Protein AF-A0A4Z1CQ62-F1 (afdb_monomer)

Structure (mmCIF, N/CA/C/O backbone):
data_AF-A0A4Z1CQ62-F1
#
_entry.id   AF-A0A4Z1CQ62-F1
#
loop_
_atom_site.group_PDB
_atom_site.id
_atom_site.type_symbol
_atom_site.label_atom_id
_atom_site.label_alt_id
_atom_site.label_comp_id
_atom_site.label_asym_id
_atom_site.label_entity_id
_atom_site.label_seq_id
_atom_site.pdbx_PDB_ins_code
_atom_site.Cartn_x
_atom_site.Cartn_y
_atom_site.Cartn_z
_atom_site.occupancy
_atom_site.B_iso_or_equiv
_atom_site.auth_seq_id
_atom_site.auth_comp_id
_atom_site.auth_asym_id
_atom_site.auth_atom_id
_atom_site.pdbx_PDB_model_num
ATOM 1 N N . ARG A 1 1 ? 8.661 -6.265 -3.589 1.00 64.25 1 ARG A N 1
ATOM 2 C CA . ARG A 1 1 ? 8.629 -7.494 -4.417 1.00 64.25 1 ARG A CA 1
ATOM 3 C C . ARG A 1 1 ? 9.506 -8.509 -3.714 1.00 64.25 1 ARG A C 1
ATOM 5 O O . ARG A 1 1 ? 10.712 -8.481 -3.877 1.00 64.25 1 ARG A O 1
ATOM 12 N N . LEU A 1 2 ? 8.888 -9.282 -2.829 1.00 74.31 2 LEU A N 1
ATOM 13 C CA . LEU A 1 2 ? 9.530 -10.291 -1.978 1.00 74.31 2 LEU A CA 1
ATOM 14 C C . LEU A 1 2 ? 8.769 -11.628 -2.098 1.00 74.31 2 LEU A C 1
ATOM 16 O O . LEU A 1 2 ? 8.770 -12.430 -1.178 1.00 74.31 2 LEU A O 1
ATOM 20 N N . GLY A 1 3 ? 8.040 -11.819 -3.208 1.00 76.56 3 GLY A N 1
ATOM 21 C CA . GLY A 1 3 ? 7.201 -12.996 -3.462 1.00 76.56 3 GLY A CA 1
ATOM 22 C C . GLY A 1 3 ? 5.731 -12.886 -3.038 1.00 76.56 3 GLY A C 1
ATOM 23 O O . GLY A 1 3 ? 4.942 -13.710 -3.471 1.00 76.56 3 GLY A O 1
ATOM 24 N N . ALA A 1 4 ? 5.335 -11.87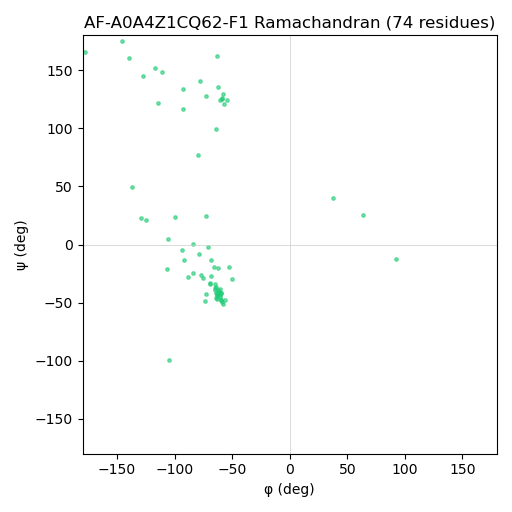5 -2.259 1.00 86.75 4 ALA A N 1
ATOM 25 C CA . ALA A 1 4 ? 3.954 -11.749 -1.783 1.00 86.75 4 ALA A CA 1
ATOM 26 C C . ALA A 1 4 ? 2.976 -11.197 -2.840 1.00 86.75 4 ALA A C 1
ATOM 28 O O . ALA A 1 4 ? 3.302 -10.240 -3.551 1.00 86.75 4 ALA A O 1
ATOM 29 N N . ASP A 1 5 ? 1.762 -11.751 -2.863 1.00 84.19 5 ASP A N 1
ATOM 30 C CA . ASP A 1 5 ? 0.627 -11.248 -3.651 1.00 84.19 5 ASP A CA 1
ATOM 31 C C . ASP A 1 5 ? -0.205 -10.202 -2.891 1.00 84.19 5 ASP A C 1
ATOM 33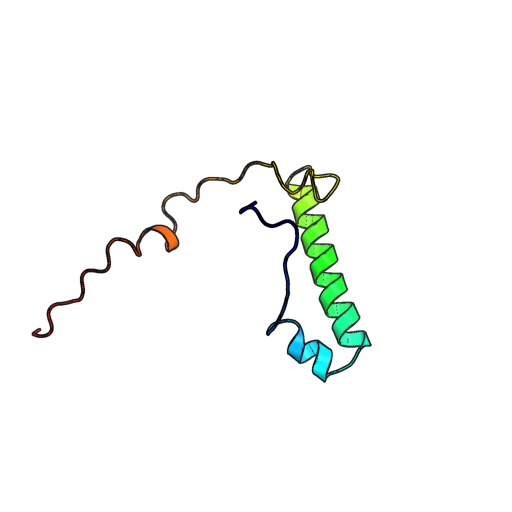 O O . ASP A 1 5 ? -0.795 -9.315 -3.504 1.00 84.19 5 ASP A O 1
ATOM 37 N N . LEU A 1 6 ? -0.216 -10.274 -1.555 1.00 85.44 6 LEU A N 1
ATOM 38 C CA . LEU A 1 6 ? -0.931 -9.361 -0.660 1.00 85.44 6 LEU A CA 1
ATOM 39 C C . LEU A 1 6 ? -0.087 -9.025 0.576 1.00 85.44 6 LEU A C 1
ATOM 41 O O . LEU A 1 6 ? 0.838 -9.752 0.936 1.00 85.44 6 LEU A O 1
ATOM 45 N N . ALA A 1 7 ? -0.441 -7.928 1.244 1.00 88.62 7 ALA A N 1
ATOM 46 C CA . ALA A 1 7 ? 0.121 -7.529 2.530 1.00 88.62 7 ALA A CA 1
ATOM 47 C C . ALA A 1 7 ? -1.009 -7.272 3.536 1.00 88.62 7 ALA A C 1
ATOM 49 O O . ALA A 1 7 ? -2.072 -6.779 3.164 1.00 88.62 7 ALA A O 1
ATOM 50 N N . GLY A 1 8 ? -0.772 -7.603 4.806 1.00 87.94 8 GLY A N 1
ATOM 51 C CA . GLY A 1 8 ? -1.712 -7.364 5.901 1.00 87.94 8 GLY A CA 1
ATOM 52 C C . GLY A 1 8 ? -1.208 -6.295 6.867 1.00 87.94 8 GLY A C 1
ATOM 53 O O . GLY A 1 8 ? -0.003 -6.171 7.092 1.00 87.94 8 GLY A O 1
ATOM 54 N N . GLN A 1 9 ? -2.131 -5.546 7.472 1.00 89.50 9 GLN A N 1
ATOM 55 C CA . GLN A 1 9 ? -1.839 -4.624 8.569 1.00 89.50 9 GLN A CA 1
ATOM 56 C C . GLN A 1 9 ? -2.516 -5.111 9.849 1.00 89.50 9 GLN A C 1
ATOM 58 O O . GLN A 1 9 ? -3.733 -5.258 9.893 1.00 89.50 9 GLN A O 1
ATOM 63 N N . ALA A 1 10 ? -1.714 -5.349 10.889 1.00 89.12 10 ALA A N 1
ATOM 64 C CA . ALA A 1 10 ? -2.195 -5.752 12.208 1.00 89.12 10 ALA A CA 1
ATOM 65 C C . ALA A 1 10 ? -2.118 -4.572 13.189 1.00 89.12 10 ALA A C 1
ATOM 67 O O . ALA A 1 10 ? -2.950 -3.669 13.142 1.00 89.12 10 ALA A O 1
ATOM 68 N N . ALA A 1 11 ? -1.078 -4.520 14.027 1.00 92.50 11 ALA A N 1
ATOM 69 C CA . ALA A 1 11 ? -0.938 -3.548 15.117 1.00 92.50 11 ALA A CA 1
ATOM 70 C C . ALA A 1 11 ? -1.159 -2.079 14.706 1.00 92.50 11 ALA A C 1
ATOM 72 O O . ALA A 1 11 ? -1.633 -1.285 15.510 1.00 92.50 11 ALA A O 1
ATOM 73 N N . ARG A 1 12 ? -0.854 -1.711 13.455 1.00 88.81 12 ARG A N 1
ATOM 74 C CA . ARG A 1 12 ? -1.010 -0.336 12.962 1.00 88.81 12 ARG A CA 1
ATOM 75 C C . ARG A 1 12 ? -2.462 0.066 12.673 1.00 88.81 12 ARG A C 1
ATOM 77 O O . ARG A 1 12 ? -2.779 1.240 12.819 1.00 88.81 12 ARG A O 1
ATOM 84 N N . ALA A 1 13 ? -3.319 -0.887 12.309 1.00 92.56 13 ALA A N 1
ATOM 85 C CA . ALA A 1 13 ? -4.736 -0.640 12.045 1.00 92.56 13 ALA A CA 1
ATOM 86 C C . ALA A 1 13 ? -5.580 -0.646 13.333 1.00 92.56 13 ALA A C 1
ATOM 88 O O . ALA A 1 13 ? -6.636 -0.018 13.390 1.00 92.56 13 ALA A O 1
ATOM 89 N N . LEU A 1 14 ? -5.101 -1.330 14.381 1.00 95.38 14 LEU A N 1
ATOM 90 C CA . LEU A 1 14 ? -5.852 -1.558 15.615 1.00 95.38 14 LEU A CA 1
ATOM 91 C C . LEU A 1 14 ? -6.275 -0.271 16.355 1.00 95.38 14 LEU A C 1
ATOM 93 O O . LEU A 1 14 ? -7.421 -0.230 16.791 1.00 95.38 14 LEU A O 1
ATOM 97 N N . PRO A 1 15 ? -5.443 0.785 16.496 1.00 96.62 15 PRO A N 1
ATOM 98 C CA . PRO A 1 15 ? -5.881 2.027 17.137 1.00 96.62 15 PRO A CA 1
ATOM 99 C C . PRO A 1 15 ? -7.075 2.668 16.421 1.00 96.62 15 PRO A C 1
ATOM 101 O O . PRO A 1 15 ? -8.097 2.912 17.046 1.00 96.62 15 PRO A O 1
ATOM 104 N N . ALA A 1 16 ? -6.997 2.821 15.095 1.00 96.81 16 ALA A N 1
ATOM 105 C CA . ALA A 1 16 ? -8.087 3.392 14.304 1.00 96.81 16 ALA A CA 1
ATOM 106 C C . ALA A 1 16 ? -9.363 2.535 14.378 1.00 96.81 16 ALA A C 1
ATOM 108 O O . ALA A 1 16 ? -10.458 3.074 14.495 1.00 96.81 16 ALA A O 1
ATOM 109 N N . ALA A 1 17 ? -9.222 1.205 14.370 1.00 96.19 17 ALA A N 1
ATOM 110 C CA . ALA A 1 17 ? -10.345 0.280 14.523 1.00 96.19 17 ALA A CA 1
ATOM 111 C C . ALA A 1 17 ? -11.020 0.367 15.901 1.00 96.19 17 ALA A C 1
ATOM 113 O O . ALA A 1 17 ? -12.231 0.181 15.996 1.00 96.19 17 ALA A O 1
ATOM 114 N N . ARG A 1 18 ? -10.250 0.638 16.965 1.00 97.56 18 ARG A N 1
ATOM 115 C CA . ARG A 1 18 ? -10.793 0.860 18.313 1.00 97.56 18 ARG A CA 1
ATOM 116 C C . ARG A 1 18 ? -11.565 2.170 18.412 1.00 97.56 18 ARG A C 1
ATOM 118 O O . ARG A 1 18 ? -12.527 2.223 19.171 1.00 97.56 18 ARG A O 1
ATOM 125 N N . ASP A 1 19 ? -11.143 3.189 17.668 1.00 98.00 19 ASP A N 1
ATOM 126 C CA . ASP A 1 19 ? -11.786 4.500 17.681 1.00 98.00 19 ASP A CA 1
ATOM 127 C C . ASP A 1 19 ? -13.133 4.482 16.941 1.00 98.00 19 ASP A C 1
ATOM 129 O O . ASP A 1 19 ? -14.116 5.007 17.455 1.00 98.00 19 ASP A O 1
ATOM 133 N N . SER A 1 20 ? -13.193 3.921 15.723 1.00 98.31 20 SER A N 1
ATOM 134 C CA . SER A 1 20 ? -14.439 3.746 14.947 1.00 98.31 20 SER A CA 1
ATOM 135 C C . SER A 1 20 ? -14.211 3.018 13.614 1.00 98.31 20 SER A C 1
ATOM 137 O O . SER A 1 20 ? -13.091 2.947 13.099 1.00 98.31 20 SER A O 1
ATOM 139 N N . ALA A 1 21 ? -15.296 2.554 12.985 1.00 98.12 21 ALA A N 1
ATOM 140 C CA . ALA A 1 21 ? -15.250 2.046 11.614 1.00 98.12 21 ALA A CA 1
ATOM 141 C C . ALA A 1 21 ? -14.800 3.133 10.619 1.00 98.12 21 ALA A C 1
ATOM 143 O O . ALA A 1 21 ? -13.974 2.873 9.746 1.00 98.12 21 ALA A O 1
ATOM 144 N N . GLU A 1 22 ? -15.271 4.371 10.777 1.00 98.50 22 GLU A N 1
ATOM 145 C CA . GLU A 1 22 ? -14.908 5.500 9.918 1.00 98.50 22 GLU A CA 1
ATOM 146 C C . GLU A 1 22 ? -13.423 5.854 10.051 1.00 98.50 22 GLU A C 1
ATOM 148 O O . GLU A 1 22 ? -12.768 6.168 9.055 1.00 98.50 22 G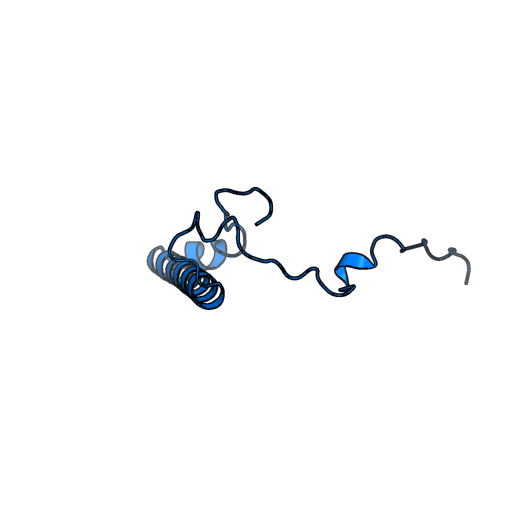LU A O 1
ATOM 153 N N . ALA A 1 23 ? -12.868 5.792 11.267 1.00 98.19 23 ALA A N 1
ATOM 154 C CA . ALA A 1 23 ? -11.437 5.977 11.487 1.00 98.19 23 ALA A CA 1
ATOM 155 C C . ALA A 1 23 ? -10.614 4.876 10.809 1.00 98.19 23 ALA A C 1
ATOM 157 O O . ALA A 1 23 ? -9.611 5.184 10.160 1.00 98.19 23 ALA A O 1
ATOM 158 N N . LEU A 1 24 ? -11.056 3.617 10.882 1.00 97.44 24 LEU A N 1
ATOM 159 C CA . LEU A 1 24 ? -10.409 2.514 10.172 1.00 97.44 24 LEU A CA 1
ATOM 160 C C . LEU A 1 24 ? -10.468 2.691 8.647 1.00 97.44 24 LEU A C 1
ATOM 162 O O . LEU A 1 24 ? -9.457 2.499 7.973 1.00 97.44 24 LEU A O 1
ATOM 166 N N . VAL A 1 25 ? -11.612 3.107 8.096 1.00 98.06 25 VAL A N 1
ATOM 167 C CA . VAL A 1 25 ? -11.755 3.391 6.657 1.00 98.06 25 VAL A CA 1
ATOM 168 C C . VAL A 1 25 ? -10.802 4.501 6.220 1.00 98.06 25 VAL A C 1
ATOM 170 O O . VAL A 1 25 ? -10.136 4.351 5.194 1.00 98.06 25 VAL A O 1
ATOM 173 N N . ARG A 1 26 ? -10.680 5.587 6.997 1.00 98.25 26 ARG A N 1
ATOM 174 C CA . ARG A 1 26 ? -9.699 6.650 6.716 1.00 98.25 26 ARG A CA 1
ATOM 175 C C . ARG A 1 26 ? -8.273 6.106 6.728 1.00 98.25 26 ARG A C 1
ATOM 177 O O . ARG A 1 26 ? -7.549 6.304 5.759 1.00 98.25 26 ARG A O 1
ATOM 184 N N . HIS A 1 27 ? -7.909 5.336 7.755 1.00 96.56 27 HIS A N 1
ATOM 185 C CA . HIS A 1 27 ? -6.585 4.721 7.853 1.00 96.56 27 HIS A CA 1
ATOM 186 C C . HIS A 1 27 ? -6.245 3.847 6.636 1.00 96.56 27 HIS A C 1
ATOM 188 O O . HIS A 1 27 ? -5.167 3.973 6.058 1.00 96.56 27 HIS A O 1
ATOM 194 N N . LEU A 1 28 ? -7.165 2.976 6.215 1.00 96.44 28 LEU A N 1
ATOM 195 C CA . LEU A 1 28 ? -6.952 2.113 5.052 1.00 96.44 28 LEU A CA 1
ATOM 196 C C . LEU A 1 28 ? -6.926 2.911 3.741 1.00 96.44 28 LEU A C 1
ATOM 198 O O 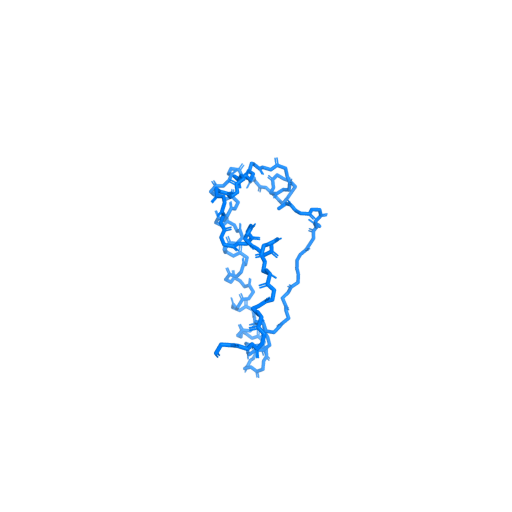. LEU A 1 28 ? -6.157 2.584 2.839 1.00 96.44 28 LEU A O 1
ATOM 202 N N . SER A 1 29 ? -7.714 3.982 3.640 1.00 97.81 29 SER A N 1
ATOM 203 C CA . SER A 1 29 ? -7.711 4.874 2.472 1.00 97.81 29 SER A CA 1
ATOM 204 C C . SER A 1 29 ? -6.374 5.602 2.307 1.00 97.81 29 SER A C 1
ATOM 206 O O . SER A 1 29 ? -5.881 5.736 1.182 1.00 97.81 29 SER A O 1
ATOM 208 N N . ASP A 1 30 ? -5.742 6.003 3.412 1.00 97.56 30 ASP A N 1
ATOM 209 C CA . ASP A 1 30 ? -4.397 6.582 3.397 1.00 97.56 30 ASP A CA 1
ATOM 210 C C . ASP A 1 30 ? -3.371 5.566 2.885 1.00 97.56 30 ASP A C 1
ATOM 212 O O . ASP A 1 30 ? -2.557 5.881 2.017 1.00 97.56 30 ASP A O 1
ATOM 216 N N . VAL A 1 31 ? -3.456 4.316 3.346 1.00 96.44 31 VAL A N 1
ATOM 217 C CA . VAL A 1 31 ? -2.570 3.225 2.907 1.00 96.44 31 VAL A CA 1
ATOM 218 C C . VAL A 1 31 ? -2.749 2.931 1.416 1.00 96.44 31 VAL A C 1
ATOM 220 O O . VAL A 1 31 ? -1.765 2.784 0.689 1.00 96.44 31 VAL A O 1
ATOM 223 N N . VAL A 1 32 ? -3.991 2.908 0.923 1.00 96.75 32 VAL A N 1
ATOM 224 C CA . VAL A 1 32 ? -4.282 2.767 -0.513 1.00 96.75 32 VAL A CA 1
ATOM 225 C C . VAL A 1 32 ? -3.697 3.939 -1.304 1.00 96.75 32 VAL A C 1
ATOM 227 O O . VAL A 1 32 ? -3.113 3.735 -2.368 1.00 96.75 32 VAL A O 1
ATOM 230 N N . THR A 1 33 ? -3.798 5.163 -0.788 1.00 98.38 33 THR A N 1
ATOM 231 C CA . THR A 1 33 ? -3.215 6.350 -1.429 1.00 98.38 33 THR A CA 1
ATOM 232 C C . THR A 1 33 ? -1.693 6.255 -1.493 1.00 98.38 33 THR A C 1
ATOM 234 O O . THR A 1 33 ? -1.109 6.458 -2.557 1.00 98.38 33 THR A O 1
ATOM 237 N N . GLN A 1 34 ? -1.042 5.863 -0.398 1.00 97.25 34 GLN A N 1
ATOM 238 C CA . GLN A 1 34 ? 0.405 5.638 -0.348 1.00 97.25 34 GLN A CA 1
ATOM 239 C C . GLN A 1 34 ? 0.851 4.554 -1.337 1.00 97.25 34 GLN A C 1
ATOM 241 O O . GLN A 1 34 ? 1.847 4.731 -2.041 1.00 97.25 34 GLN A O 1
ATOM 246 N N . LEU A 1 35 ? 0.091 3.461 -1.451 1.00 96.44 35 LEU A N 1
ATOM 247 C CA . LEU A 1 35 ? 0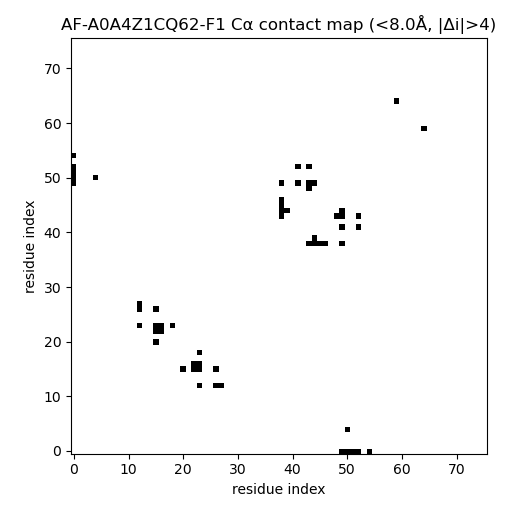.345 2.410 -2.434 1.00 96.44 35 LEU A CA 1
ATOM 248 C C . LEU A 1 35 ? 0.263 2.950 -3.868 1.00 96.44 35 LEU A C 1
ATOM 250 O O . LEU A 1 35 ? 1.156 2.688 -4.672 1.00 96.44 35 LEU A O 1
ATOM 254 N N . ARG A 1 36 ? -0.756 3.758 -4.182 1.00 97.62 36 ARG A N 1
ATOM 255 C CA . ARG A 1 36 ? -0.905 4.403 -5.499 1.00 97.62 36 ARG A CA 1
ATOM 256 C C . ARG A 1 36 ? 0.229 5.383 -5.800 1.00 97.62 36 ARG A C 1
ATOM 258 O O . ARG A 1 36 ? 0.688 5.437 -6.936 1.00 97.62 36 ARG A O 1
ATOM 265 N N . ILE A 1 37 ? 0.723 6.114 -4.800 1.00 98.19 37 ILE A N 1
ATOM 266 C CA . ILE A 1 37 ? 1.907 6.972 -4.951 1.00 98.19 37 ILE A CA 1
ATOM 267 C C . ILE A 1 37 ? 3.136 6.121 -5.291 1.00 98.19 37 ILE A C 1
ATOM 269 O O . ILE A 1 37 ? 3.847 6.427 -6.243 1.00 98.19 37 ILE A O 1
ATOM 273 N N . ALA A 1 38 ? 3.368 5.012 -4.583 1.00 96.31 38 ALA A N 1
ATOM 274 C CA . ALA A 1 38 ? 4.473 4.105 -4.899 1.00 96.31 38 ALA A CA 1
ATOM 275 C C . ALA A 1 38 ? 4.352 3.512 -6.316 1.00 96.31 38 ALA A C 1
ATOM 277 O O . ALA A 1 38 ? 5.347 3.383 -7.032 1.00 96.31 38 ALA A O 1
ATOM 278 N N . MET A 1 39 ? 3.132 3.186 -6.745 1.00 96.62 39 MET A N 1
ATOM 279 C CA . MET A 1 39 ? 2.838 2.753 -8.112 1.00 96.62 39 MET A CA 1
ATOM 280 C C . MET A 1 39 ? 3.209 3.821 -9.138 1.00 96.62 39 MET A C 1
ATOM 282 O O . MET A 1 39 ? 3.945 3.521 -10.075 1.00 96.62 39 MET A O 1
ATOM 286 N N . PHE A 1 40 ? 2.802 5.070 -8.914 1.00 98.00 40 PHE A N 1
ATOM 287 C CA . PHE A 1 40 ? 3.176 6.199 -9.762 1.00 98.00 40 PHE A CA 1
ATOM 288 C C . PHE A 1 40 ? 4.698 6.377 -9.844 1.00 98.00 40 PHE A C 1
ATOM 290 O O . PHE A 1 40 ? 5.259 6.368 -10.938 1.00 98.00 40 PHE A O 1
ATOM 297 N N . CYS A 1 41 ? 5.385 6.432 -8.700 1.00 97.25 41 CYS A N 1
ATOM 298 C CA . CYS A 1 41 ? 6.838 6.617 -8.640 1.00 97.25 41 CYS A CA 1
ATOM 299 C C . CYS A 1 41 ? 7.636 5.479 -9.299 1.00 97.25 41 CYS A C 1
ATOM 301 O O . CYS A 1 41 ? 8.800 5.665 -9.639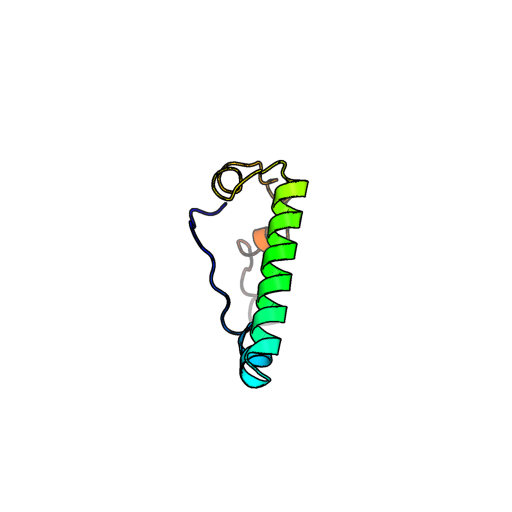 1.00 97.25 41 CYS A O 1
ATOM 303 N N . THR A 1 42 ? 7.033 4.300 -9.470 1.00 95.88 42 THR A N 1
ATOM 304 C CA . THR A 1 42 ? 7.670 3.134 -10.103 1.00 95.88 42 THR A CA 1
ATOM 305 C C . THR A 1 42 ? 7.157 2.855 -11.517 1.00 95.88 42 THR A C 1
ATOM 307 O O . THR A 1 42 ? 7.532 1.837 -12.097 1.00 95.88 42 THR A O 1
ATOM 310 N N . GLY A 1 43 ? 6.288 3.711 -12.070 1.00 97.00 43 GLY A N 1
ATOM 311 C CA . GLY A 1 43 ? 5.666 3.497 -13.382 1.00 97.00 43 GLY A CA 1
ATOM 312 C C . GLY A 1 43 ? 4.764 2.255 -13.449 1.00 97.00 43 GLY A C 1
ATOM 313 O O . GLY A 1 43 ? 4.588 1.671 -14.515 1.00 97.00 43 GLY A O 1
ATOM 314 N N . SER A 1 44 ? 4.217 1.810 -12.316 1.00 97.19 44 SER A N 1
ATOM 315 C CA . SER A 1 44 ? 3.371 0.617 -12.222 1.00 97.19 44 SER A CA 1
ATOM 316 C C . SER A 1 44 ? 1.893 0.997 -12.370 1.00 97.19 44 SER A C 1
ATOM 318 O O . SER A 1 44 ? 1.357 1.690 -11.514 1.00 97.19 44 SER A O 1
ATOM 320 N N . ALA A 1 45 ? 1.204 0.524 -13.412 1.00 97.25 45 ALA A N 1
ATOM 321 C CA . ALA A 1 45 ? -0.222 0.829 -13.617 1.00 97.25 45 ALA A CA 1
ATOM 322 C C . ALA A 1 45 ? -1.172 0.011 -12.715 1.00 97.25 45 ALA A C 1
ATOM 324 O O . ALA A 1 45 ? -2.270 0.456 -12.389 1.00 97.25 45 ALA A O 1
ATOM 325 N N . ASP A 1 46 ? -0.744 -1.177 -12.292 1.00 95.31 46 ASP A N 1
ATOM 326 C CA . ASP A 1 46 ? -1.515 -2.128 -11.487 1.00 95.31 46 ASP A CA 1
ATOM 327 C C . ASP A 1 46 ? -0.594 -2.886 -10.510 1.00 95.31 46 ASP A C 1
ATOM 329 O O . ASP A 1 46 ? 0.626 -2.708 -10.533 1.00 95.31 46 ASP A O 1
ATOM 333 N N . LEU A 1 47 ? -1.148 -3.728 -9.629 1.00 93.56 47 LEU A N 1
ATOM 334 C CA . LEU A 1 47 ? -0.353 -4.465 -8.637 1.00 93.56 47 LEU A CA 1
ATOM 335 C C . LEU A 1 47 ? 0.563 -5.538 -9.248 1.00 93.56 47 LEU A C 1
ATOM 337 O O . LEU A 1 47 ? 1.616 -5.834 -8.686 1.00 93.56 47 LEU A O 1
ATOM 341 N N . ALA A 1 48 ? 0.224 -6.098 -10.412 1.00 93.00 48 ALA A N 1
ATOM 342 C CA . ALA A 1 48 ? 1.084 -7.058 -11.103 1.00 93.00 48 ALA A CA 1
ATOM 343 C C . ALA A 1 48 ? 2.302 -6.347 -11.715 1.00 93.00 48 ALA A C 1
ATOM 345 O O . ALA A 1 48 ? 3.444 -6.801 -11.573 1.00 93.00 48 ALA A O 1
ATOM 346 N N . ALA A 1 49 ? 2.075 -5.186 -12.326 1.00 94.31 49 ALA A N 1
ATOM 347 C CA . ALA A 1 49 ? 3.084 -4.213 -12.694 1.00 94.31 49 ALA A CA 1
ATOM 348 C C . ALA A 1 49 ? 3.761 -3.602 -11.466 1.00 94.31 49 ALA A C 1
ATOM 350 O O . ALA A 1 49 ? 4.884 -3.148 -11.632 1.00 94.31 49 ALA A O 1
ATOM 351 N N . LEU A 1 50 ? 3.162 -3.665 -10.263 1.00 93.75 50 LEU A N 1
ATOM 352 C CA . LEU A 1 50 ? 3.784 -3.399 -8.959 1.00 93.75 50 LEU A CA 1
ATOM 353 C C . LEU A 1 50 ? 4.531 -4.635 -8.361 1.00 93.75 50 LEU A C 1
ATOM 355 O O . LEU A 1 50 ? 5.208 -4.509 -7.338 1.00 93.75 50 LEU A O 1
ATOM 359 N N . ARG A 1 51 ? 4.577 -5.806 -9.032 1.00 91.81 51 ARG A N 1
ATOM 360 C CA . ARG A 1 51 ? 5.277 -7.035 -8.555 1.00 91.81 51 ARG A CA 1
ATOM 361 C C . ARG A 1 51 ? 6.621 -7.481 -9.213 1.00 91.81 51 ARG A C 1
ATOM 363 O O . ARG A 1 51 ? 7.396 -8.178 -8.573 1.00 91.81 51 ARG A O 1
ATOM 370 N N . ARG A 1 52 ? 6.941 -7.056 -10.441 1.00 92.06 52 ARG A N 1
ATOM 371 C CA . ARG A 1 52 ? 8.214 -7.059 -11.272 1.00 92.06 52 ARG A CA 1
ATOM 372 C C . ARG A 1 52 ? 9.220 -5.821 -11.490 1.00 92.06 52 ARG A C 1
ATOM 374 O O . ARG A 1 52 ? 9.839 -5.754 -12.534 1.00 92.06 52 ARG A O 1
ATOM 381 N N . ALA A 1 53 ? 9.351 -4.778 -10.669 1.00 92.94 53 ALA A N 1
ATOM 382 C CA . ALA A 1 53 ? 9.900 -3.444 -10.988 1.00 92.94 53 ALA A CA 1
ATOM 383 C C . ALA A 1 53 ? 11.132 -3.268 -10.141 1.00 92.94 53 ALA A C 1
ATOM 385 O O . ALA A 1 53 ? 11.203 -3.874 -9.063 1.00 92.94 53 ALA A O 1
ATOM 386 N N . PRO A 1 54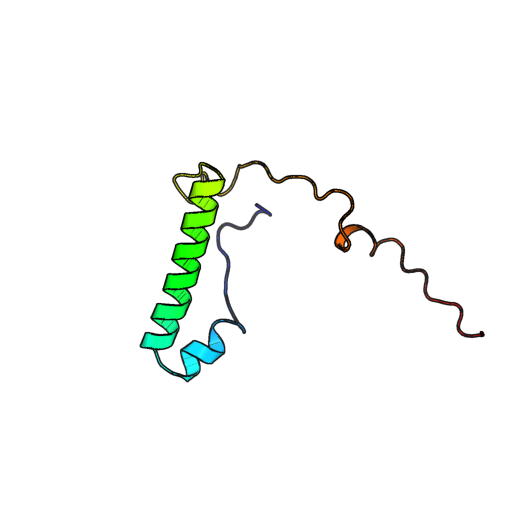 ? 12.081 -2.466 -10.630 1.00 89.88 54 PRO A N 1
ATOM 387 C CA . PRO A 1 54 ? 13.424 -2.495 -10.104 1.00 89.88 54 PRO A CA 1
ATOM 388 C C . PRO A 1 54 ? 13.430 -2.142 -8.621 1.00 89.88 54 PRO A C 1
ATOM 390 O O . PRO A 1 54 ? 12.925 -1.099 -8.210 1.00 89.88 54 PRO A O 1
ATOM 393 N N . LEU A 1 55 ? 13.998 -3.039 -7.820 1.00 87.25 55 LEU A N 1
ATOM 394 C CA . LEU A 1 55 ? 14.453 -2.697 -6.484 1.00 87.25 55 LEU A CA 1
ATOM 395 C C . LEU A 1 55 ? 15.919 -2.313 -6.614 1.00 87.25 55 LEU A C 1
ATOM 397 O O . LEU A 1 55 ? 16.690 -3.013 -7.270 1.00 87.25 55 LEU A O 1
ATOM 401 N N . LEU A 1 56 ? 16.299 -1.207 -5.989 1.00 85.12 56 LEU A N 1
ATOM 402 C CA . LEU A 1 56 ? 17.707 -0.894 -5.815 1.00 85.12 56 LEU A CA 1
ATOM 403 C C . LEU A 1 56 ? 18.248 -1.853 -4.754 1.00 85.12 56 LEU A C 1
ATOM 405 O O . LEU A 1 56 ? 17.662 -1.952 -3.673 1.00 85.12 56 LEU A O 1
ATOM 409 N N . SER A 1 57 ? 19.344 -2.557 -5.048 1.00 76.00 57 SER A N 1
ATOM 410 C CA . SER A 1 57 ? 20.098 -3.224 -3.986 1.00 76.00 57 SER A CA 1
ATOM 411 C C . SER A 1 57 ? 20.490 -2.148 -2.982 1.00 76.00 57 SER A C 1
ATOM 413 O O . SER A 1 57 ? 21.132 -1.172 -3.386 1.00 76.00 57 SER A O 1
ATOM 415 N N . PRO A 1 58 ? 20.077 -2.257 -1.708 1.00 66.81 58 PRO A N 1
ATOM 416 C CA . PRO A 1 58 ? 20.447 -1.251 -0.734 1.00 66.81 58 PRO A CA 1
ATOM 417 C C . PRO A 1 58 ? 21.981 -1.210 -0.679 1.00 66.81 58 PRO A C 1
ATOM 419 O O . PRO A 1 58 ? 22.594 -2.264 -0.496 1.00 66.81 58 PRO A O 1
ATOM 422 N N . PRO A 1 59 ? 22.623 -0.042 -0.863 1.00 56.97 59 PRO A N 1
ATOM 423 C CA . PRO A 1 59 ? 24.062 0.070 -0.680 1.00 56.97 59 PRO A CA 1
ATOM 424 C C . PRO A 1 59 ? 24.354 -0.203 0.793 1.00 56.97 59 PRO A C 1
ATOM 426 O O . PRO A 1 59 ? 24.089 0.662 1.618 1.00 56.97 59 PRO A O 1
ATOM 429 N N . GLY A 1 60 ? 24.786 -1.425 1.129 1.00 59.84 60 GLY A N 1
ATOM 430 C CA . GLY A 1 60 ? 25.268 -1.826 2.459 1.00 59.84 60 GLY A CA 1
ATOM 431 C C . GLY A 1 60 ? 24.522 -1.208 3.646 1.00 59.84 60 GLY A C 1
ATOM 432 O O . GLY A 1 60 ? 25.160 -0.774 4.602 1.00 59.84 60 GLY A O 1
ATOM 433 N N . GLY A 1 61 ? 23.190 -1.092 3.566 1.00 58.25 61 GLY A N 1
ATOM 434 C CA . GLY A 1 61 ? 22.396 -0.432 4.603 1.00 58.25 61 GLY A CA 1
ATOM 435 C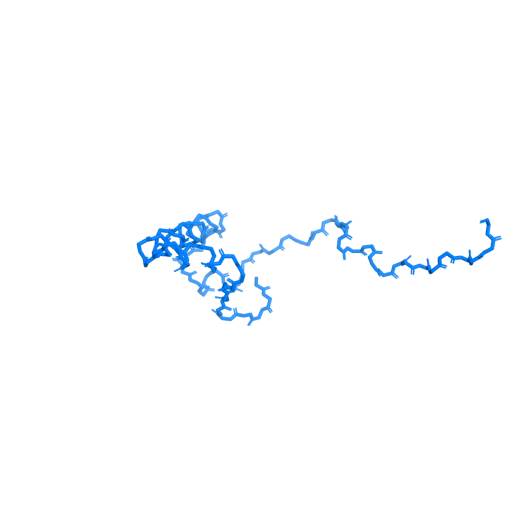 C . GLY A 1 61 ? 22.522 -1.185 5.924 1.00 58.25 61 GLY A C 1
ATOM 436 O O . GLY A 1 61 ? 22.900 -2.348 5.930 1.00 58.25 61 GLY A O 1
ATOM 437 N N . PHE A 1 62 ? 22.179 -0.565 7.048 1.00 58.66 62 PHE A N 1
ATOM 438 C CA . PHE A 1 62 ? 22.309 -1.155 8.393 1.00 58.66 62 PHE A CA 1
ATOM 439 C C . PHE A 1 62 ? 21.652 -2.547 8.566 1.00 58.66 62 PHE A C 1
ATOM 441 O O . PHE A 1 62 ? 22.048 -3.301 9.447 1.00 58.66 62 PHE A O 1
ATOM 448 N N . TRP A 1 63 ? 20.720 -2.941 7.687 1.00 60.34 63 TRP A N 1
ATOM 449 C CA . TRP A 1 63 ? 20.188 -4.311 7.584 1.00 60.34 63 TRP A CA 1
ATOM 450 C C . TRP A 1 63 ? 21.197 -5.363 7.071 1.00 60.34 63 TRP A C 1
ATOM 452 O O . TRP A 1 63 ? 20.931 -6.555 7.163 1.00 60.34 63 TRP A O 1
ATOM 462 N N . SER A 1 64 ? 22.335 -4.935 6.518 1.00 57.38 64 SER A N 1
ATOM 463 C CA . SER A 1 64 ? 23.413 -5.764 5.963 1.00 57.38 64 SER A CA 1
ATOM 464 C C . SER A 1 64 ? 24.513 -6.094 6.983 1.00 57.38 64 SER A C 1
ATOM 466 O O . SER A 1 64 ? 25.334 -6.962 6.702 1.00 57.38 64 SER A O 1
ATOM 468 N N . GLN A 1 65 ? 24.563 -5.420 8.143 1.00 53.72 65 GLN A N 1
ATOM 469 C CA . GLN A 1 65 ? 25.632 -5.588 9.149 1.00 53.72 65 GLN A CA 1
ATOM 470 C C . GLN A 1 65 ? 25.311 -6.613 10.251 1.00 53.72 65 GLN A C 1
ATOM 472 O O . GLN A 1 65 ? 26.182 -6.956 11.045 1.00 53.72 65 GLN A O 1
ATOM 477 N N . SER A 1 66 ? 24.103 -7.180 10.289 1.00 49.94 66 SER A N 1
ATOM 478 C CA . SER A 1 66 ? 23.732 -8.213 11.272 1.00 49.94 66 SER A CA 1
ATOM 479 C C . SER A 1 66 ? 24.407 -9.575 11.044 1.00 49.94 66 SER A C 1
ATOM 481 O O . SER A 1 66 ? 24.244 -10.474 11.864 1.00 49.94 66 SER A O 1
ATOM 483 N N . ALA A 1 67 ? 25.206 -9.730 9.983 1.00 54.88 67 ALA A N 1
ATOM 484 C CA . ALA A 1 67 ? 26.057 -10.903 9.775 1.00 54.88 67 ALA A CA 1
ATOM 485 C C . ALA A 1 67 ? 27.363 -10.880 10.604 1.00 54.88 67 ALA A C 1
ATOM 487 O O . ALA A 1 67 ? 28.068 -11.882 10.623 1.00 54.88 67 ALA A O 1
ATOM 488 N N . GLY A 1 68 ? 27.691 -9.767 11.279 1.00 53.28 68 GLY A N 1
ATOM 489 C CA . GLY A 1 68 ? 28.977 -9.574 11.968 1.00 53.28 68 GLY A CA 1
ATOM 490 C C . GLY A 1 68 ? 28.890 -9.220 13.453 1.00 53.28 68 GLY A C 1
ATOM 491 O O . GLY A 1 68 ? 29.831 -8.637 13.981 1.00 53.28 68 GLY A O 1
ATOM 492 N N . MET A 1 69 ? 27.781 -9.517 14.138 1.00 53.72 69 MET A N 1
ATOM 493 C CA . MET A 1 69 ? 27.687 -9.277 15.584 1.00 53.72 69 MET A CA 1
ATOM 494 C C . MET A 1 69 ? 28.396 -10.411 16.345 1.00 53.72 69 MET A C 1
ATOM 496 O O . MET A 1 69 ? 27.758 -11.327 16.865 1.00 53.72 69 MET A O 1
ATOM 500 N N . GLU A 1 70 ? 29.730 -10.374 16.378 1.00 61.88 70 GLU A N 1
ATOM 501 C CA . GLU A 1 70 ? 30.502 -11.144 17.355 1.00 61.88 70 GLU A CA 1
ATOM 502 C C . GLU A 1 70 ? 30.062 -10.691 18.754 1.00 61.88 70 GLU A C 1
ATOM 504 O O . GLU A 1 70 ? 30.019 -9.491 19.045 1.00 61.88 70 GLU A O 1
ATOM 509 N N . LYS A 1 71 ? 29.634 -11.635 19.603 1.00 57.19 71 LYS A N 1
AT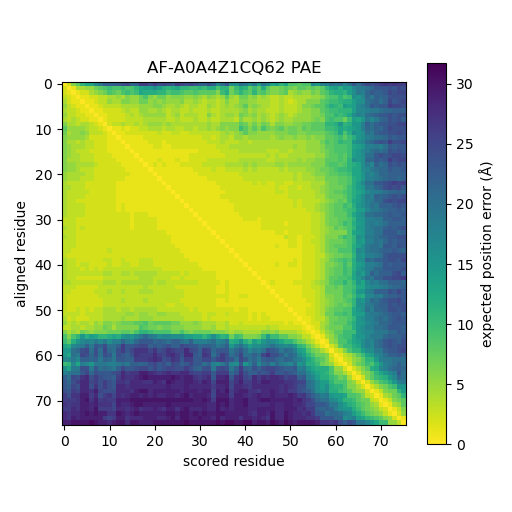OM 510 C CA . LYS A 1 71 ? 29.290 -11.323 20.996 1.00 57.19 71 LYS A CA 1
ATOM 511 C C . LYS A 1 71 ? 30.529 -10.699 21.656 1.00 57.19 71 LYS A C 1
ATOM 513 O O . LYS A 1 71 ? 31.585 -11.321 21.573 1.00 57.19 71 LYS A O 1
ATOM 518 N N . PRO A 1 72 ? 30.426 -9.537 22.324 1.00 54.94 72 PRO A N 1
ATOM 519 C CA . PRO A 1 72 ? 31.557 -9.018 23.075 1.00 54.94 72 PRO A CA 1
ATOM 520 C C . PRO A 1 72 ? 31.925 -9.999 24.194 1.00 54.94 72 PRO A C 1
ATOM 522 O O . PRO A 1 72 ? 31.045 -10.541 24.871 1.00 54.94 72 PRO A O 1
ATOM 525 N N . ASP A 1 73 ? 33.229 -10.231 24.334 1.00 61.69 73 ASP A N 1
ATOM 526 C CA . ASP A 1 73 ? 33.842 -11.015 25.405 1.00 61.69 73 ASP A CA 1
ATOM 527 C C . ASP A 1 73 ? 33.396 -10.462 26.775 1.00 61.69 73 ASP A C 1
ATOM 529 O O . ASP A 1 73 ? 33.534 -9.258 27.012 1.00 61.69 73 ASP A O 1
ATOM 533 N N . PRO A 1 74 ? 32.814 -11.281 27.671 1.00 55.81 74 PRO A N 1
ATOM 534 C CA . PRO A 1 74 ? 32.223 -10.808 28.923 1.00 55.81 74 PRO A CA 1
ATOM 535 C C . PRO A 1 74 ? 33.222 -10.369 30.019 1.00 55.81 74 PRO A C 1
ATOM 537 O O . PRO A 1 74 ? 32.852 -10.395 31.192 1.00 55.81 74 PRO A O 1
ATOM 540 N N . SER A 1 75 ? 34.456 -9.952 29.706 1.00 56.16 75 SER A N 1
ATOM 541 C CA . SER A 1 75 ? 35.447 -9.575 30.734 1.00 56.16 75 SER A CA 1
ATOM 542 C C . SER A 1 75 ? 36.271 -8.304 30.464 1.00 56.16 75 SER A C 1
ATOM 544 O O . SER A 1 75 ? 37.492 -8.327 30.629 1.00 56.16 75 SER A O 1
ATOM 546 N N . ALA A 1 76 ? 35.628 -7.188 30.104 1.00 45.81 76 ALA A N 1
ATOM 547 C CA . ALA A 1 76 ? 36.245 -5.853 30.144 1.00 45.81 76 ALA A CA 1
ATOM 548 C C . ALA A 1 76 ? 35.559 -4.945 31.172 1.00 45.81 76 ALA A C 1
ATOM 550 O O . ALA A 1 76 ? 34.306 -4.925 31.190 1.00 45.81 76 ALA A O 1
#

Secondary structure (DSSP, 8-state):
--S-S-----TTTHHHHHH-HHHHHHHHHHHHHHHHHHHHHTT-SSTTTTTSSPPPPPSS-GGGSTT--PPPPS--

InterPro domains:
  IPR013785 Aldolase-type TIM barrel [G3DSA:3.20.20.70] (1-71)

Organism: NCBI:txid2560053

Radius of gyration: 18.96 Å; Cα contacts (8 Å, |Δi|>4): 29; chains: 1; bounding box: 52×20×44 Å

Foldseek 3Di:
DPPDPDDDDDPVLVVLVVVHPVSSVVVVVVVVVVVVVVCVVQVHPDVVSVVDTDDDPPPCPPVNCVVDPDPPDPDD

pLDDT: mean 83.88, std 16.95, range [45.81, 98.5]

Sequence (76 aa):
RLGADLAGQAARALPAARDSAEALVRHLSDVVTQLRIAMFCTGSADLAALRRAPLLSPPGGFWSQSAGMEKPDPSA

Mean predicted aligned error: 10.06 Å

Solvent-accessible surface area (backbone atoms only — not comparable to full-atom values): 5038 Å² total; per-residue (Å²): 118,84,86,69,92,75,88,86,78,58,84,81,46,48,62,34,50,71,75,30,70,68,45,31,51,50,54,52,49,51,52,53,50,53,50,50,49,54,22,59,78,65,75,21,90,46,70,71,52,55,54,81,60,92,74,79,78,70,80,81,40,84,86,65,56,75,86,68,74,72,77,76,75,94,82,126